Protein AF-A0A4Q2M1G9-F1 (afdb_monomer_lite)

Structure (mmCIF, N/CA/C/O backbone):
data_AF-A0A4Q2M1G9-F1
#
_entry.id   AF-A0A4Q2M1G9-F1
#
loop_
_atom_site.group_PDB
_atom_site.id
_atom_site.type_symbol
_atom_site.label_atom_id
_atom_site.label_alt_id
_atom_site.label_comp_id
_atom_site.label_asym_id
_atom_site.label_entity_id
_atom_site.label_seq_id
_atom_site.pdbx_PDB_ins_code
_atom_site.Cartn_x
_atom_site.Cartn_y
_atom_site.Cartn_z
_atom_site.occupancy
_atom_site.B_iso_or_equiv
_atom_site.auth_seq_id
_atom_site.a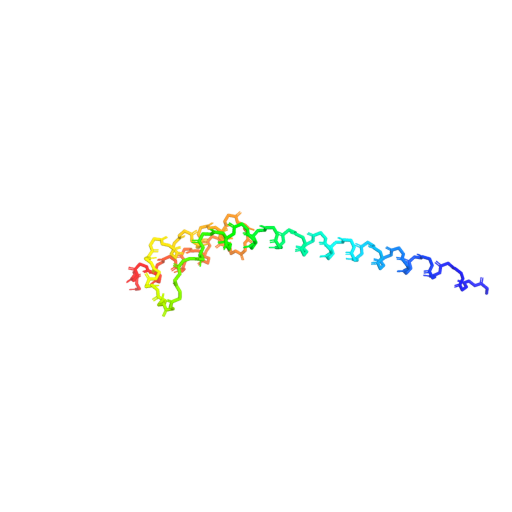uth_comp_id
_atom_site.auth_asym_id
_atom_site.auth_atom_id
_atom_site.pdbx_PDB_model_num
ATOM 1 N N . MET A 1 1 ? 28.230 -1.250 -37.285 1.00 48.00 1 MET A N 1
ATOM 2 C CA . MET A 1 1 ? 27.375 -0.069 -37.533 1.00 48.00 1 MET A CA 1
ATOM 3 C C . MET A 1 1 ? 25.941 -0.355 -37.056 1.00 48.00 1 MET A C 1
ATOM 5 O O . MET A 1 1 ? 25.096 -0.622 -37.885 1.00 48.00 1 MET A O 1
ATOM 9 N N . PHE A 1 2 ? 25.650 -0.356 -35.744 1.00 52.44 2 PHE A N 1
ATOM 10 C CA . PHE A 1 2 ? 24.266 -0.510 -35.216 1.00 52.44 2 PHE A CA 1
ATOM 11 C C . PHE A 1 2 ? 24.012 0.305 -33.927 1.00 52.44 2 PHE A C 1
ATOM 13 O O . PHE A 1 2 ? 23.066 0.057 -33.188 1.00 52.44 2 PHE A O 1
ATOM 20 N N . GLN A 1 3 ? 24.852 1.305 -33.647 1.00 60.34 3 GLN A N 1
ATOM 21 C CA . GLN A 1 3 ? 24.858 2.035 -32.372 1.00 60.34 3 GLN A CA 1
ATOM 22 C C . GLN A 1 3 ? 23.674 3.014 -32.210 1.00 60.34 3 GLN A C 1
ATOM 24 O O . GLN A 1 3 ? 23.383 3.444 -31.100 1.00 60.34 3 GLN A O 1
ATOM 29 N N . GLY A 1 4 ? 22.951 3.325 -33.294 1.00 59.00 4 GLY A N 1
ATOM 30 C CA . GLY A 1 4 ? 21.785 4.219 -33.278 1.00 59.00 4 GLY A CA 1
ATOM 31 C C . GLY A 1 4 ? 20.451 3.558 -32.901 1.00 59.00 4 GLY A C 1
ATOM 32 O O . GLY A 1 4 ? 19.563 4.245 -32.406 1.00 59.00 4 GLY A O 1
ATOM 33 N N . PHE A 1 5 ? 20.295 2.237 -33.075 1.00 57.88 5 PHE A N 1
ATOM 34 C CA . PHE A 1 5 ? 19.012 1.552 -32.831 1.00 57.88 5 PHE A CA 1
ATOM 35 C C . PHE A 1 5 ? 18.756 1.223 -31.352 1.00 57.88 5 PHE A C 1
ATOM 37 O O . PHE A 1 5 ? 17.606 1.124 -30.942 1.00 57.88 5 PHE A O 1
ATOM 44 N N . ALA A 1 6 ? 19.797 1.085 -30.527 1.00 71.81 6 ALA A N 1
ATOM 45 C CA . ALA A 1 6 ? 19.623 0.778 -29.104 1.00 71.81 6 ALA A CA 1
ATOM 46 C C . ALA A 1 6 ? 19.300 2.024 -28.252 1.00 71.81 6 ALA A C 1
ATOM 48 O O . ALA A 1 6 ? 18.569 1.932 -27.269 1.00 71.81 6 ALA A O 1
ATOM 49 N N . GLY A 1 7 ? 19.811 3.202 -28.633 1.00 76.69 7 GLY A N 1
ATOM 50 C CA . GLY A 1 7 ? 19.685 4.424 -27.828 1.00 76.69 7 GLY A CA 1
ATOM 51 C C . GLY A 1 7 ? 18.267 5.000 -27.773 1.00 76.69 7 GLY A C 1
ATOM 52 O O . GLY A 1 7 ? 17.815 5.429 -26.714 1.00 76.69 7 GLY A O 1
ATOM 53 N N . TRP A 1 8 ? 17.532 4.970 -28.888 1.00 84.56 8 TRP A N 1
ATOM 54 C CA . TRP A 1 8 ? 16.174 5.527 -28.940 1.00 84.56 8 TRP A CA 1
ATOM 55 C C . TRP A 1 8 ? 15.162 4.669 -28.170 1.00 84.56 8 TRP A C 1
ATOM 57 O O . TRP A 1 8 ?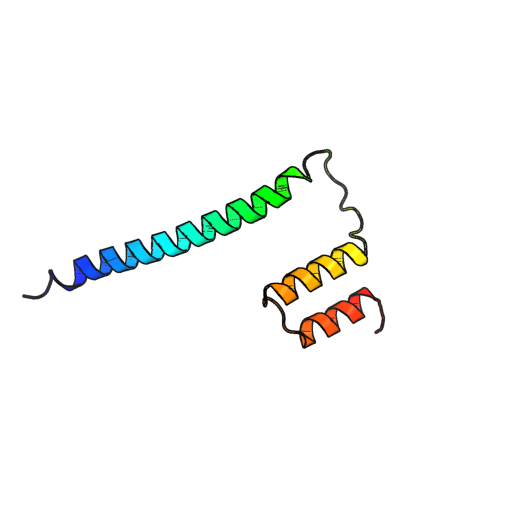 14.293 5.202 -27.485 1.00 84.56 8 TRP A O 1
ATOM 67 N N . HIS A 1 9 ? 15.314 3.343 -28.210 1.00 85.19 9 HIS A N 1
ATOM 68 C CA . HIS A 1 9 ? 14.518 2.431 -27.393 1.00 85.19 9 HIS A CA 1
ATOM 69 C C . HIS A 1 9 ? 14.766 2.638 -25.905 1.00 85.19 9 HIS A C 1
ATOM 71 O O . HIS A 1 9 ? 13.809 2.677 -25.140 1.00 85.19 9 HIS A O 1
ATOM 77 N N . LEU A 1 10 ? 16.023 2.836 -25.499 1.00 86.44 10 LEU A N 1
ATOM 78 C CA . LEU A 1 10 ? 16.358 3.121 -24.107 1.00 86.44 10 LEU A CA 1
ATOM 79 C C . LEU A 1 10 ? 15.671 4.408 -23.618 1.00 86.44 10 LEU A C 1
ATOM 81 O O . LEU A 1 10 ? 15.098 4.415 -22.533 1.00 86.44 10 LEU A O 1
ATOM 85 N N . ILE A 1 11 ? 15.634 5.457 -24.447 1.00 88.62 11 ILE A N 1
ATOM 86 C CA . ILE A 1 11 ? 14.904 6.702 -24.152 1.00 88.62 11 ILE A CA 1
ATOM 87 C C . ILE A 1 11 ? 13.395 6.453 -24.012 1.00 88.62 11 ILE A C 1
ATOM 89 O O . ILE A 1 11 ? 12.788 6.943 -23.061 1.00 88.62 11 ILE A O 1
ATOM 93 N N . ILE A 1 12 ? 12.786 5.677 -24.91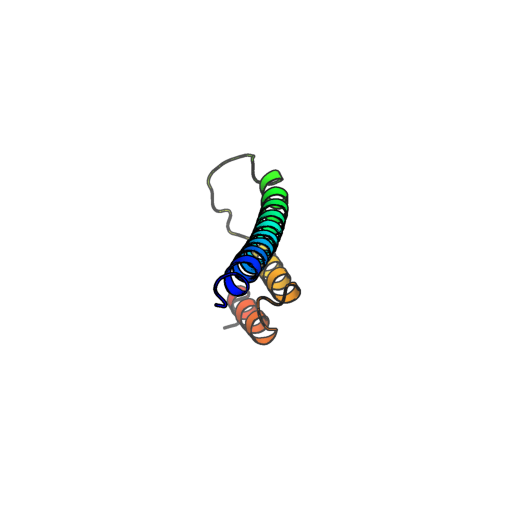6 1.00 89.31 12 ILE A N 1
ATOM 94 C CA . ILE A 1 12 ? 11.348 5.366 -24.849 1.00 89.31 12 ILE A CA 1
ATOM 95 C C . ILE A 1 12 ? 11.020 4.539 -23.606 1.00 89.31 12 ILE A C 1
ATOM 97 O O . ILE A 1 12 ? 10.063 4.852 -22.904 1.00 89.31 12 ILE A O 1
ATOM 101 N N . VAL A 1 13 ? 11.818 3.514 -23.305 1.00 90.31 13 VAL A N 1
ATOM 102 C CA . VAL A 1 13 ? 11.622 2.661 -22.126 1.00 90.31 13 VAL A CA 1
ATOM 103 C C . VAL A 1 13 ? 11.738 3.487 -20.847 1.00 90.31 13 VAL A C 1
ATOM 105 O O . VAL A 1 13 ? 10.877 3.377 -19.979 1.00 90.31 13 VAL A O 1
ATOM 108 N N . ILE A 1 14 ? 12.741 4.365 -20.752 1.00 92.38 14 ILE A N 1
ATOM 109 C CA . ILE A 1 14 ? 12.893 5.282 -19.614 1.00 92.38 14 ILE A CA 1
ATOM 110 C C . ILE A 1 14 ? 11.701 6.239 -19.524 1.00 92.38 14 ILE A C 1
ATOM 112 O O . ILE A 1 14 ? 11.166 6.437 -18.436 1.00 92.38 14 ILE A O 1
ATOM 116 N N . GLY A 1 15 ? 11.245 6.796 -20.648 1.00 93.81 15 GLY A N 1
ATOM 117 C CA . GLY A 1 15 ? 10.089 7.692 -20.688 1.00 93.81 15 GLY A CA 1
ATOM 118 C C . GLY A 1 15 ? 8.803 7.020 -20.203 1.00 93.81 15 GLY A C 1
ATOM 119 O O . GLY A 1 15 ? 8.093 7.580 -19.371 1.00 93.81 15 GLY A O 1
ATOM 120 N N . VAL A 1 16 ? 8.528 5.795 -20.659 1.00 93.69 16 VAL A N 1
ATOM 121 C CA . VAL A 1 16 ? 7.364 5.009 -20.219 1.00 93.69 16 VAL A CA 1
ATOM 122 C C . VAL A 1 16 ? 7.491 4.615 -18.748 1.00 93.69 16 VAL A C 1
ATOM 124 O O . VAL A 1 16 ? 6.515 4.708 -18.008 1.00 93.69 16 VAL A O 1
ATOM 127 N N . LEU A 1 17 ? 8.683 4.227 -18.291 1.00 93.00 17 LEU A N 1
ATOM 128 C CA . LEU A 1 17 ? 8.916 3.879 -16.890 1.00 93.00 17 LEU A CA 1
ATOM 129 C C . LEU A 1 17 ? 8.683 5.091 -15.980 1.00 93.00 17 LEU A C 1
ATOM 131 O O . LEU A 1 17 ? 7.967 4.980 -14.987 1.00 93.00 17 LEU A O 1
ATOM 135 N N . LEU A 1 18 ? 9.204 6.264 -16.352 1.00 94.00 18 LEU A N 1
ATOM 136 C CA . LEU A 1 18 ? 8.951 7.519 -15.643 1.00 94.00 18 LEU A CA 1
ATOM 137 C C . LEU A 1 18 ? 7.475 7.912 -15.674 1.00 94.00 18 LEU A C 1
ATOM 139 O O . LEU A 1 18 ? 6.965 8.398 -14.669 1.00 94.00 18 LEU A O 1
ATOM 143 N N . LEU A 1 19 ? 6.775 7.673 -16.785 1.00 93.62 19 LEU A N 1
ATOM 144 C CA . LEU A 1 19 ? 5.337 7.910 -16.883 1.00 93.62 19 LEU A CA 1
ATOM 145 C C . LEU A 1 19 ? 4.566 7.014 -15.904 1.00 93.62 19 LEU A C 1
ATOM 147 O O . LEU A 1 19 ? 3.722 7.510 -15.165 1.00 93.62 19 LEU A O 1
ATOM 151 N N . ILE A 1 20 ? 4.882 5.718 -15.852 1.00 90.88 20 ILE A N 1
ATOM 152 C CA . ILE A 1 20 ? 4.242 4.763 -14.936 1.00 90.88 20 ILE A CA 1
ATOM 153 C C . ILE A 1 20 ? 4.524 5.143 -13.480 1.00 90.88 20 ILE A C 1
ATOM 155 O O . ILE A 1 20 ? 3.594 5.217 -12.677 1.00 90.88 20 ILE A O 1
ATOM 159 N N . VAL A 1 21 ? 5.785 5.431 -13.140 1.00 92.75 21 VAL A N 1
ATOM 160 C CA . VAL A 1 21 ? 6.178 5.861 -11.787 1.00 92.75 21 VAL A CA 1
ATOM 161 C C . VAL A 1 21 ? 5.510 7.185 -11.424 1.00 92.75 21 VAL A C 1
ATOM 163 O O . VAL A 1 21 ? 5.010 7.330 -10.313 1.00 92.75 21 VAL A O 1
ATOM 166 N N . GLY A 1 22 ? 5.442 8.129 -12.363 1.00 93.44 22 GLY A N 1
ATOM 167 C CA . GLY A 1 22 ? 4.772 9.412 -12.187 1.00 93.44 22 GLY A CA 1
ATOM 168 C C . GLY A 1 22 ? 3.278 9.246 -11.931 1.00 93.44 22 GLY A C 1
ATOM 169 O O . GLY A 1 22 ? 2.761 9.810 -10.973 1.00 93.44 22 GLY A O 1
ATOM 170 N N . ILE A 1 23 ? 2.591 8.418 -12.721 1.00 92.31 23 ILE A N 1
ATOM 171 C CA . ILE A 1 23 ? 1.169 8.109 -12.527 1.00 92.31 23 ILE A CA 1
ATOM 172 C C . ILE A 1 23 ? 0.951 7.428 -11.172 1.00 92.31 23 ILE A C 1
ATOM 174 O O . ILE A 1 23 ? 0.070 7.843 -10.424 1.00 92.31 23 ILE A O 1
ATOM 178 N N . ALA A 1 24 ? 1.771 6.438 -10.813 1.00 88.94 24 ALA A N 1
ATOM 179 C CA . ALA A 1 24 ? 1.685 5.777 -9.513 1.00 88.94 24 ALA A CA 1
ATOM 180 C C . ALA A 1 24 ? 1.898 6.769 -8.357 1.00 88.94 24 ALA A C 1
ATOM 182 O O . ALA A 1 24 ? 1.111 6.789 -7.411 1.00 88.94 24 ALA A O 1
ATOM 183 N N . ALA A 1 25 ? 2.902 7.644 -8.457 1.00 88.75 25 ALA A N 1
ATOM 184 C CA . ALA A 1 25 ? 3.166 8.689 -7.474 1.00 88.75 25 ALA A CA 1
ATOM 185 C C . ALA A 1 25 ? 2.005 9.689 -7.373 1.00 88.75 25 ALA A C 1
ATOM 187 O O . ALA A 1 25 ? 1.627 10.060 -6.266 1.00 88.75 25 ALA A O 1
ATOM 188 N N . ILE A 1 26 ? 1.395 10.077 -8.498 1.00 89.31 26 ILE A N 1
ATOM 189 C CA . ILE A 1 26 ? 0.210 10.947 -8.529 1.00 89.31 26 ILE A CA 1
ATOM 190 C C . ILE A 1 26 ? -0.975 10.259 -7.850 1.00 89.31 26 ILE A C 1
ATOM 192 O O . ILE A 1 26 ? -1.632 10.875 -7.017 1.00 89.31 26 ILE A O 1
ATOM 196 N N . ILE A 1 27 ? -1.235 8.985 -8.155 1.00 88.75 27 ILE A N 1
ATOM 197 C CA . ILE A 1 27 ? -2.319 8.216 -7.529 1.00 88.75 27 ILE A CA 1
ATOM 198 C C . ILE A 1 27 ? -2.098 8.142 -6.014 1.00 88.75 27 ILE A C 1
ATOM 200 O O . ILE A 1 27 ? -3.007 8.462 -5.247 1.00 88.75 27 ILE A O 1
ATOM 204 N N . ILE A 1 28 ? -0.886 7.790 -5.572 1.00 86.81 28 ILE A N 1
ATOM 205 C CA . ILE A 1 28 ? -0.526 7.747 -4.147 1.00 86.81 28 ILE A CA 1
ATOM 206 C C . ILE A 1 28 ? -0.700 9.129 -3.513 1.00 86.81 28 ILE A C 1
ATOM 208 O O . ILE A 1 28 ? -1.310 9.242 -2.450 1.00 86.81 28 ILE A O 1
ATOM 212 N N . TYR A 1 29 ? -0.219 10.188 -4.164 1.00 86.81 29 TYR A N 1
ATOM 213 C CA . TYR A 1 29 ? -0.343 11.563 -3.687 1.00 86.81 29 TYR A CA 1
ATOM 214 C C . TYR A 1 29 ? -1.809 11.990 -3.544 1.00 86.81 29 TYR A C 1
ATOM 216 O O . TYR A 1 29 ? -2.182 12.558 -2.525 1.00 86.81 29 TYR A O 1
ATOM 224 N N . VAL A 1 30 ? -2.675 11.672 -4.509 1.00 82.38 30 VAL A N 1
ATOM 225 C CA . VAL A 1 30 ? -4.109 12.006 -4.457 1.00 82.38 30 VAL A CA 1
ATOM 226 C C . VAL A 1 30 ? -4.827 11.218 -3.358 1.00 82.38 30 VAL A C 1
ATOM 228 O O . VAL A 1 30 ? -5.605 11.795 -2.593 1.00 82.38 30 VAL A O 1
ATOM 231 N N . VAL A 1 31 ? -4.544 9.919 -3.224 1.00 80.31 31 VAL A N 1
ATOM 232 C CA . VAL A 1 31 ? -5.146 9.063 -2.187 1.00 80.31 31 VAL A CA 1
ATOM 233 C C . VAL A 1 31 ? -4.701 9.490 -0.787 1.00 80.31 31 VAL A C 1
ATOM 235 O O . VAL A 1 31 ? -5.528 9.587 0.117 1.00 80.31 31 VAL A O 1
ATOM 238 N N . THR A 1 32 ? -3.413 9.785 -0.597 1.00 73.56 32 THR A N 1
ATOM 239 C CA . THR A 1 32 ? -2.876 10.246 0.695 1.00 73.56 32 THR A CA 1
ATOM 240 C C . THR A 1 32 ? -3.341 11.661 1.032 1.00 73.56 32 THR A C 1
ATOM 242 O O . THR A 1 32 ? -3.744 11.917 2.166 1.00 73.56 32 THR A O 1
ATOM 245 N N . ARG A 1 33 ? -3.407 12.565 0.047 1.00 63.47 33 ARG A N 1
ATOM 246 C CA . ARG A 1 33 ? -3.946 13.921 0.224 1.00 63.47 33 ARG A CA 1
ATOM 247 C C . ARG A 1 33 ? -5.424 13.918 0.604 1.00 63.47 33 ARG A C 1
ATOM 249 O O . ARG A 1 33 ? -5.830 14.746 1.410 1.00 63.47 33 ARG A O 1
ATOM 256 N N . SER A 1 34 ? -6.210 12.976 0.085 1.00 52.88 34 SER A N 1
ATOM 257 C CA . SER A 1 34 ? -7.630 12.837 0.446 1.00 52.88 34 SER A CA 1
ATOM 258 C C . SER A 1 34 ? -7.832 12.346 1.885 1.00 52.88 34 SER A C 1
ATOM 260 O O . SER A 1 34 ? -8.871 12.610 2.475 1.00 52.88 34 SER A O 1
ATOM 262 N N . ARG A 1 35 ? -6.831 11.675 2.472 1.00 54.81 35 ARG A N 1
ATOM 263 C CA . ARG A 1 35 ? -6.829 11.284 3.892 1.00 54.81 35 ARG A CA 1
ATOM 264 C C . ARG A 1 35 ? -6.335 12.414 4.804 1.00 54.81 35 ARG A C 1
ATOM 266 O O . ARG A 1 35 ? -6.828 12.570 5.911 1.00 54.81 35 ARG A O 1
ATOM 273 N N . ALA A 1 36 ? -5.418 13.251 4.316 1.00 51.41 36 ALA A N 1
ATOM 274 C CA . ALA A 1 36 ? -4.784 14.315 5.100 1.00 51.41 36 ALA A CA 1
ATOM 275 C C . ALA A 1 36 ? -5.681 15.533 5.414 1.00 51.41 36 ALA A C 1
ATOM 277 O O . ALA A 1 36 ? -5.300 16.368 6.234 1.00 51.41 36 ALA A O 1
ATOM 278 N N . VAL A 1 37 ? -6.848 15.664 4.770 1.00 51.47 37 VAL A N 1
ATOM 279 C CA . VAL A 1 37 ? -7.776 16.794 4.996 1.00 51.47 37 VAL A CA 1
ATOM 280 C C . VAL A 1 37 ? -8.740 16.536 6.168 1.00 51.47 37 VAL A C 1
ATOM 282 O O . VAL A 1 37 ? -9.413 17.460 6.612 1.00 51.47 37 VAL A O 1
ATOM 285 N N . THR A 1 38 ? -8.757 15.329 6.745 1.00 52.59 38 THR A N 1
ATOM 286 C CA . THR A 1 38 ? -9.565 15.019 7.943 1.00 52.59 38 THR A CA 1
ATOM 287 C C . THR A 1 38 ? -8.751 15.011 9.249 1.00 52.59 38 THR A C 1
ATOM 289 O O . THR A 1 38 ? -9.339 15.124 10.316 1.00 52.59 38 THR A O 1
ATOM 292 N N . ASP A 1 39 ? -7.414 14.994 9.190 1.00 48.31 39 ASP A N 1
ATOM 293 C CA . ASP A 1 39 ? -6.534 14.785 10.362 1.00 48.31 39 ASP A CA 1
ATOM 294 C C . ASP A 1 39 ? -5.750 16.032 10.831 1.00 48.31 39 ASP A C 1
ATOM 296 O O . ASP A 1 39 ? -4.732 15.920 11.512 1.00 48.31 39 ASP A O 1
ATOM 300 N N . GLN A 1 40 ? -6.181 17.250 10.483 1.00 46.88 40 GLN A N 1
ATOM 301 C CA . GLN A 1 40 ? -5.445 18.485 10.825 1.00 46.88 40 GLN A CA 1
ATOM 302 C C . GLN A 1 40 ? -6.118 19.405 11.850 1.00 46.88 40 GLN A C 1
ATOM 304 O O . GLN A 1 40 ? -5.933 20.620 11.831 1.00 46.88 40 GLN A O 1
ATOM 309 N N . THR A 1 41 ? -6.792 18.824 12.839 1.00 48.81 41 THR A N 1
ATOM 310 C CA . THR A 1 41 ? -6.994 19.499 14.128 1.00 48.81 41 THR A CA 1
ATOM 311 C C . THR A 1 41 ? -6.538 18.596 15.271 1.00 48.81 41 THR A C 1
ATOM 313 O O . THR A 1 41 ? -7.303 17.759 15.733 1.00 48.81 41 THR A O 1
ATOM 316 N N . THR A 1 42 ? -5.324 18.871 15.776 1.00 46.28 42 THR A N 1
ATOM 317 C CA . THR A 1 42 ? -4.784 18.494 17.108 1.00 46.28 42 THR A CA 1
ATOM 318 C C . THR A 1 42 ? -3.890 17.234 17.177 1.00 46.28 42 THR A C 1
ATOM 320 O O . THR A 1 42 ? -4.363 16.110 17.284 1.00 46.28 42 THR A O 1
ATOM 323 N N . SER A 1 43 ? -2.564 17.434 17.207 1.00 49.03 43 SER A N 1
ATOM 324 C CA . SER A 1 43 ? -1.552 16.489 17.744 1.00 49.03 43 SER A CA 1
ATOM 325 C C . SER A 1 43 ? -1.783 16.169 19.236 1.00 49.03 43 SER A C 1
ATOM 327 O O . SER A 1 43 ? -2.420 16.973 19.911 1.00 49.03 43 SER A O 1
ATOM 329 N N . PRO A 1 44 ? -1.085 15.203 19.873 1.00 48.41 44 PRO A N 1
ATOM 330 C CA . PRO A 1 44 ? -0.605 13.888 19.461 1.00 48.41 44 PRO A CA 1
ATOM 331 C C . PRO A 1 44 ? -1.055 12.858 20.521 1.00 48.41 44 PRO A C 1
ATOM 333 O O . PRO A 1 44 ? -0.376 12.620 21.520 1.00 48.41 44 PRO A O 1
ATOM 336 N N . GLN A 1 45 ? -2.208 12.235 20.331 1.00 41.53 45 GLN A N 1
ATOM 337 C CA . GLN A 1 45 ? -2.564 11.028 21.065 1.00 41.53 45 GLN A CA 1
ATOM 338 C C . GLN A 1 45 ? -2.934 10.012 20.008 1.00 41.53 45 GLN A C 1
ATOM 340 O O . GLN A 1 45 ? -3.868 10.231 19.242 1.00 41.53 45 GLN A O 1
ATOM 345 N N . ALA A 1 46 ? -2.171 8.922 19.935 1.00 50.09 46 ALA A N 1
ATOM 346 C CA . ALA A 1 46 ? -2.636 7.708 19.298 1.00 50.09 46 ALA A CA 1
ATOM 347 C C . ALA A 1 46 ? -3.937 7.326 20.012 1.00 50.09 46 ALA A C 1
ATOM 349 O O . ALA A 1 46 ? -3.912 6.668 21.053 1.00 50.09 46 ALA A O 1
ATOM 350 N N . MET A 1 47 ? -5.069 7.834 19.513 1.00 50.59 47 MET A N 1
ATOM 351 C CA . MET A 1 47 ? -6.377 7.364 19.927 1.00 50.59 47 MET A CA 1
ATOM 352 C C . MET A 1 47 ? -6.314 5.848 19.768 1.00 50.59 47 MET A C 1
ATOM 354 O O . MET A 1 47 ? -5.789 5.381 18.748 1.00 50.59 47 MET A O 1
ATOM 358 N N . PRO A 1 48 ? -6.759 5.068 20.764 1.00 52.16 48 PRO A N 1
ATOM 359 C CA . PRO A 1 48 ? -6.847 3.633 20.591 1.00 52.16 48 PRO A CA 1
ATOM 360 C C . PRO A 1 48 ? -7.740 3.431 19.374 1.00 52.16 48 PRO A C 1
ATOM 362 O O . PRO A 1 48 ? -8.934 3.721 19.436 1.00 52.16 48 PRO A O 1
ATOM 365 N N . GLN A 1 49 ? -7.143 3.059 18.236 1.00 60.75 49 GLN A N 1
ATOM 366 C CA . GLN A 1 49 ? -7.899 2.791 17.025 1.00 60.75 49 GLN A CA 1
ATOM 367 C C . GLN A 1 49 ? -8.951 1.773 17.434 1.00 60.75 49 GLN A C 1
ATOM 369 O O . GLN A 1 49 ? -8.605 0.680 17.892 1.00 60.75 49 GLN A O 1
ATOM 374 N N . SER A 1 50 ? -10.221 2.175 17.367 1.00 76.19 50 SER A N 1
ATOM 375 C CA . SER A 1 50 ? -11.318 1.299 17.744 1.00 76.19 50 SER A CA 1
ATOM 376 C C . SER A 1 50 ? -11.187 0.001 16.954 1.00 76.19 50 SER A C 1
ATOM 378 O O . SER A 1 50 ? -10.701 -0.006 15.818 1.00 76.19 50 SER A O 1
ATOM 380 N N . ILE A 1 51 ? -11.608 -1.110 17.554 1.00 81.31 51 ILE A N 1
ATOM 381 C CA . ILE A 1 51 ? -11.618 -2.415 16.884 1.00 81.31 51 ILE A CA 1
ATOM 382 C C . ILE A 1 51 ? -12.293 -2.300 15.506 1.00 81.31 51 ILE A C 1
ATOM 384 O O . ILE A 1 51 ? -11.781 -2.822 14.521 1.00 81.31 51 ILE A O 1
ATOM 388 N N . GLU A 1 52 ? -13.367 -1.513 15.413 1.00 80.31 52 GLU A N 1
ATOM 389 C CA . GLU A 1 52 ? -14.057 -1.188 14.162 1.00 80.31 52 GLU A CA 1
ATOM 390 C C . GLU A 1 52 ? -13.160 -0.490 13.132 1.00 80.31 52 GLU A C 1
ATOM 392 O O . GLU A 1 52 ? -13.145 -0.893 11.971 1.00 80.31 52 GLU A O 1
ATOM 397 N N . SER A 1 53 ? -12.368 0.508 13.542 1.00 80.12 53 SER A N 1
ATOM 398 C CA . SER A 1 53 ? -11.434 1.206 12.645 1.00 80.12 53 SER A CA 1
ATOM 399 C C . SER A 1 53 ? -10.375 0.257 12.080 1.00 80.12 53 SER A C 1
ATOM 401 O O . SER A 1 53 ? -10.088 0.290 10.883 1.00 80.12 53 SER A O 1
ATOM 403 N N . ARG A 1 54 ? -9.838 -0.644 12.914 1.00 82.56 54 ARG A N 1
ATOM 404 C CA . ARG A 1 54 ? -8.883 -1.672 12.464 1.00 82.56 54 ARG A CA 1
ATOM 405 C C . ARG A 1 54 ? -9.516 -2.691 11.516 1.00 82.56 54 ARG A C 1
ATOM 407 O O . ARG A 1 54 ? -8.884 -3.088 10.540 1.00 82.56 54 ARG A O 1
ATOM 414 N N . LEU A 1 55 ? -10.757 -3.103 11.774 1.00 87.88 55 LEU A N 1
ATOM 415 C CA . LEU A 1 55 ? -11.489 -4.016 10.890 1.00 87.88 55 LEU A CA 1
ATOM 416 C C . LEU A 1 55 ? -11.825 -3.363 9.542 1.00 87.88 55 LEU A C 1
ATOM 418 O O . LEU A 1 55 ? -11.689 -4.008 8.504 1.00 87.88 55 LEU A O 1
ATOM 422 N N . ALA A 1 56 ? -12.200 -2.083 9.539 1.00 86.56 56 ALA A N 1
ATOM 423 C CA . ALA A 1 56 ? -12.444 -1.325 8.314 1.00 86.56 56 ALA A CA 1
ATOM 424 C C . ALA A 1 56 ? -11.165 -1.167 7.474 1.00 86.56 56 ALA A C 1
ATOM 426 O O . ALA A 1 56 ? -11.198 -1.287 6.245 1.00 86.56 56 ALA A O 1
ATOM 427 N N . GLU A 1 57 ? -10.017 -0.950 8.122 1.00 84.12 57 GLU A N 1
ATOM 428 C CA . GLU A 1 57 ? -8.724 -0.921 7.440 1.00 84.12 57 GLU A CA 1
ATOM 429 C C . GLU A 1 57 ? -8.400 -2.277 6.794 1.00 84.12 57 GLU A C 1
ATOM 431 O O . GLU A 1 57 ? -8.068 -2.322 5.606 1.00 84.12 57 GLU A O 1
ATOM 436 N N . LEU A 1 58 ? -8.596 -3.377 7.521 1.00 88.81 58 LEU A N 1
ATOM 437 C CA . LEU A 1 58 ? -8.462 -4.742 7.006 1.00 88.81 58 LEU A CA 1
ATOM 438 C C . LEU A 1 58 ? -9.359 -5.024 5.794 1.00 88.81 58 LEU A C 1
ATOM 440 O O . LEU A 1 58 ? -8.878 -5.531 4.780 1.00 88.81 58 LEU A O 1
ATOM 444 N N . GLU A 1 59 ? -10.639 -4.649 5.855 1.00 87.75 59 GLU A N 1
ATOM 445 C CA . GLU A 1 59 ? -11.575 -4.818 4.734 1.00 87.75 59 GLU A CA 1
ATOM 446 C C . GLU A 1 59 ? -11.128 -4.007 3.512 1.00 87.75 59 GLU A C 1
ATOM 448 O O . GLU A 1 59 ? -11.190 -4.473 2.371 1.00 87.75 59 GLU A O 1
ATOM 453 N N . SER A 1 60 ? -10.596 -2.802 3.738 1.00 86.50 60 SER A N 1
ATOM 454 C CA . SER A 1 60 ? -10.060 -1.974 2.659 1.00 86.50 60 SER A CA 1
ATOM 455 C C . SER A 1 60 ? -8.827 -2.605 2.002 1.00 86.50 60 SER A C 1
ATOM 457 O O . SER A 1 60 ? -8.624 -2.452 0.797 1.00 86.50 60 SER A O 1
ATOM 459 N N . LEU A 1 61 ? -7.976 -3.297 2.767 1.00 87.25 61 LEU A N 1
ATOM 460 C CA . LEU A 1 61 ? -6.802 -4.001 2.241 1.00 87.25 61 LEU A CA 1
ATOM 461 C C . LEU A 1 61 ? -7.219 -5.229 1.427 1.00 87.25 61 LEU A C 1
ATOM 463 O O . LEU A 1 61 ? -6.682 -5.438 0.338 1.00 87.25 61 LEU A O 1
ATOM 467 N N . ARG A 1 62 ? -8.222 -5.974 1.907 1.00 88.81 62 ARG A N 1
ATOM 468 C CA . ARG A 1 62 ? -8.830 -7.107 1.196 1.00 88.81 62 ARG A CA 1
ATOM 469 C C . ARG A 1 62 ? -9.468 -6.668 -0.120 1.00 88.81 62 ARG A C 1
ATOM 471 O O . ARG A 1 62 ? -9.165 -7.226 -1.166 1.00 88.81 62 ARG A O 1
ATOM 478 N N . THR A 1 63 ? -10.282 -5.612 -0.091 1.00 87.62 63 THR A N 1
ATOM 479 C CA . THR A 1 63 ? -10.970 -5.074 -1.281 1.00 87.62 63 THR A CA 1
ATOM 480 C C . THR A 1 63 ? -9.983 -4.604 -2.353 1.00 87.62 63 THR A C 1
ATOM 482 O O . THR A 1 63 ? -10.250 -4.706 -3.546 1.00 87.62 63 THR A O 1
ATOM 485 N N . ARG A 1 64 ? -8.811 -4.108 -1.937 1.00 83.75 64 ARG A N 1
ATOM 486 C CA . ARG A 1 64 ? -7.720 -3.708 -2.839 1.00 83.75 64 ARG A CA 1
ATOM 487 C C . ARG A 1 64 ? -6.856 -4.882 -3.319 1.00 83.75 64 ARG A C 1
ATOM 489 O O . ARG A 1 64 ? -5.940 -4.654 -4.101 1.00 83.75 64 ARG A O 1
ATOM 496 N N . GLY A 1 65 ? -7.114 -6.102 -2.845 1.00 88.75 65 GLY A N 1
ATOM 497 C CA . GLY A 1 65 ? -6.344 -7.301 -3.180 1.00 88.75 65 GLY A CA 1
ATOM 498 C C . GLY A 1 65 ? -4.936 -7.334 -2.578 1.00 88.75 65 GLY A C 1
ATOM 499 O O . GLY A 1 65 ? -4.088 -8.073 -3.067 1.00 88.75 65 GLY A O 1
ATOM 500 N N . VAL A 1 66 ? -4.661 -6.527 -1.545 1.00 91.88 66 VAL A N 1
ATOM 501 C CA . VAL A 1 66 ? -3.345 -6.474 -0.874 1.00 91.88 66 VAL A CA 1
ATOM 502 C C . VAL A 1 66 ? -3.145 -7.679 0.048 1.00 91.88 66 VAL A C 1
ATOM 504 O O . VAL A 1 66 ? -2.020 -8.128 0.247 1.00 91.88 66 VAL A O 1
ATOM 507 N N . ILE A 1 67 ? -4.239 -8.205 0.601 1.00 87.19 67 ILE A N 1
ATOM 508 C CA . ILE A 1 67 ? -4.262 -9.394 1.457 1.00 87.19 67 ILE A CA 1
ATOM 509 C C . ILE A 1 67 ? -5.272 -10.405 0.910 1.00 87.19 67 ILE A C 1
ATOM 511 O O . ILE A 1 67 ? -6.283 -10.013 0.323 1.00 87.19 67 ILE A O 1
ATOM 515 N N . SER A 1 68 ? -5.003 -11.696 1.103 1.00 88.88 68 SER A N 1
ATOM 516 C CA . SER A 1 68 ? -5.936 -12.768 0.746 1.00 88.88 68 SER A CA 1
ATOM 517 C C . SER A 1 68 ? -7.051 -12.916 1.786 1.00 88.88 68 SER A C 1
ATOM 519 O O . SER A 1 68 ? -6.917 -12.477 2.932 1.00 88.88 68 SER A O 1
ATOM 521 N N . ASP A 1 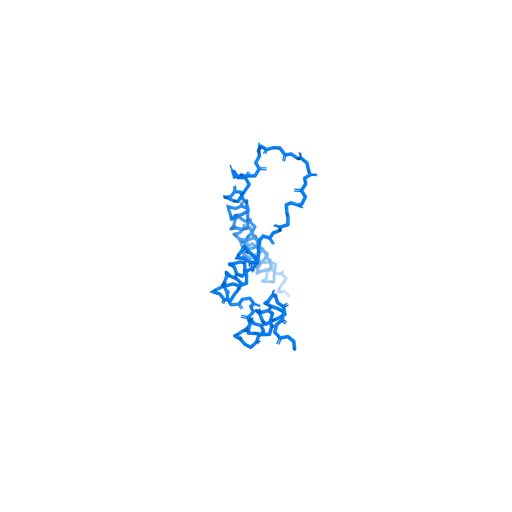69 ? -8.146 -13.576 1.401 1.00 88.06 69 ASP A N 1
ATOM 522 C CA . ASP A 1 69 ? -9.270 -13.870 2.298 1.00 88.06 69 ASP A CA 1
ATOM 523 C C . ASP A 1 69 ? -8.841 -14.654 3.551 1.00 88.06 69 ASP A C 1
ATOM 525 O O . ASP A 1 69 ? -9.306 -14.364 4.656 1.00 88.06 69 ASP A O 1
ATOM 529 N N . ASP A 1 70 ? -7.903 -15.596 3.404 1.00 88.81 70 ASP A N 1
ATOM 530 C CA . ASP A 1 70 ? -7.349 -16.368 4.523 1.00 88.81 70 ASP A CA 1
ATOM 531 C C . ASP A 1 70 ? -6.591 -15.487 5.527 1.00 88.81 70 ASP A C 1
ATOM 533 O O . ASP A 1 70 ? -6.697 -15.674 6.742 1.00 88.81 70 ASP A O 1
ATOM 537 N N . GLU A 1 71 ? -5.824 -14.514 5.029 1.00 88.94 71 GLU A N 1
ATOM 538 C CA . GLU A 1 71 ? -5.047 -13.586 5.856 1.00 88.94 71 GLU A CA 1
ATOM 539 C C . GLU A 1 71 ? -5.965 -12.613 6.607 1.00 88.94 71 GLU A C 1
ATOM 541 O O . GLU A 1 71 ? -5.790 -12.373 7.806 1.00 88.94 71 GLU A O 1
ATOM 546 N N . TYR A 1 72 ? -7.002 -12.120 5.923 1.00 91.81 72 TYR A N 1
ATOM 547 C CA . TYR A 1 72 ? -8.055 -11.308 6.528 1.00 91.81 72 TYR A CA 1
ATOM 548 C C . TYR A 1 72 ? -8.761 -12.061 7.664 1.00 91.81 72 TYR A C 1
ATOM 550 O O . TYR A 1 72 ? -8.899 -11.534 8.772 1.00 91.81 72 TYR A O 1
ATOM 558 N N . ALA A 1 73 ? -9.164 -13.314 7.424 1.00 90.75 73 ALA A N 1
ATOM 559 C CA . ALA A 1 73 ? -9.855 -14.127 8.421 1.00 90.75 73 ALA A CA 1
ATOM 560 C C . ALA A 1 73 ? -8.990 -14.372 9.668 1.00 90.75 73 ALA A C 1
ATOM 562 O O . ALA A 1 73 ? -9.500 -14.301 10.790 1.00 90.75 73 ALA A O 1
ATOM 563 N N . ARG A 1 74 ? -7.681 -14.605 9.491 1.00 91.19 74 ARG A N 1
ATOM 564 C CA . ARG A 1 74 ? -6.728 -14.726 10.607 1.00 91.19 74 ARG A CA 1
ATOM 565 C C . ARG A 1 74 ? -6.634 -13.437 11.419 1.00 91.19 74 ARG A C 1
ATOM 567 O O . ARG A 1 74 ? -6.830 -13.474 12.632 1.00 91.19 74 ARG A O 1
ATOM 574 N N . GLN A 1 75 ? -6.377 -12.299 10.773 1.00 87.62 75 GLN A N 1
ATOM 575 C CA . GLN A 1 75 ? -6.203 -11.026 11.485 1.00 87.62 75 GLN A CA 1
ATOM 576 C C . GLN A 1 75 ? -7.489 -10.556 12.173 1.00 87.62 75 GLN A C 1
ATOM 578 O O . GLN A 1 75 ? -7.428 -10.040 13.289 1.00 87.62 75 GLN A O 1
ATOM 583 N N . ARG A 1 76 ? -8.662 -10.808 11.576 1.00 91.12 76 ARG A N 1
ATOM 584 C CA . ARG A 1 76 ? -9.960 -10.523 12.202 1.00 91.12 76 ARG A CA 1
ATOM 585 C C . ARG A 1 76 ? -10.128 -11.253 13.537 1.00 91.12 76 ARG A C 1
ATOM 587 O O . ARG A 1 76 ? -10.561 -10.629 14.500 1.00 91.12 76 ARG A O 1
ATOM 594 N N . ARG A 1 77 ? -9.769 -12.541 13.612 1.00 90.69 77 ARG A N 1
ATOM 595 C CA . ARG A 1 77 ? -9.852 -13.335 14.857 1.00 90.69 77 ARG A CA 1
ATOM 596 C C . ARG A 1 77 ? -8.900 -12.819 15.930 1.00 90.69 77 ARG A C 1
ATOM 598 O O . ARG A 1 77 ? -9.299 -12.687 17.081 1.00 90.69 77 ARG A O 1
ATOM 605 N N . VAL A 1 78 ? -7.675 -12.459 15.537 1.00 88.12 78 VAL A N 1
ATOM 606 C CA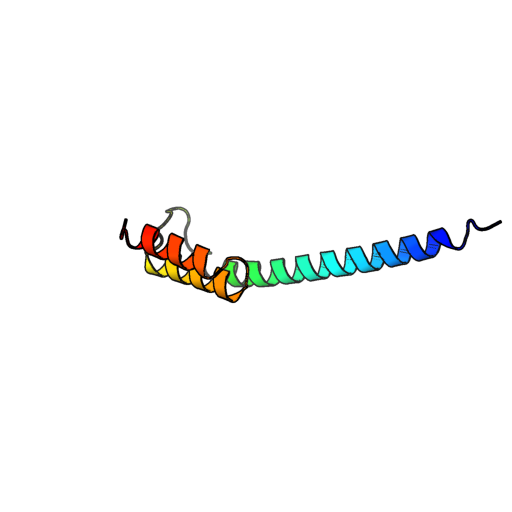 . VAL A 1 78 ? -6.682 -11.856 16.444 1.00 88.12 78 VAL A CA 1
ATOM 607 C C . VAL A 1 78 ? -7.205 -10.544 17.031 1.00 88.12 78 VAL A C 1
ATOM 609 O O . VAL A 1 78 ? -7.069 -10.305 18.226 1.00 88.12 78 VAL A O 1
ATOM 612 N N . ILE A 1 79 ? -7.838 -9.709 16.205 1.00 85.44 79 ILE A N 1
ATOM 613 C CA . ILE A 1 79 ? -8.410 -8.428 16.635 1.00 85.44 79 ILE A CA 1
ATOM 614 C C . ILE A 1 79 ? -9.638 -8.617 17.537 1.00 85.44 79 ILE A C 1
ATOM 616 O O . ILE A 1 79 ? -9.809 -7.847 18.479 1.00 85.44 79 ILE A O 1
ATOM 620 N N . LEU A 1 80 ? -10.473 -9.627 17.273 1.00 87.62 80 LEU A N 1
ATOM 621 C CA . LEU A 1 80 ? -11.614 -9.984 18.127 1.00 87.62 80 LEU A CA 1
ATOM 622 C C . LEU A 1 80 ? -11.205 -10.715 19.417 1.00 87.62 80 LEU A C 1
ATOM 624 O O . LEU A 1 80 ? -12.031 -10.849 20.315 1.00 87.62 80 LEU A O 1
ATOM 628 N N . GLY A 1 81 ? -9.955 -11.174 19.522 1.00 83.62 81 GLY A N 1
ATOM 629 C CA . GLY A 1 81 ? -9.475 -11.950 20.665 1.00 83.62 81 GLY A CA 1
ATOM 630 C C . GLY A 1 81 ? -10.003 -13.389 20.713 1.00 83.62 81 GLY A C 1
ATOM 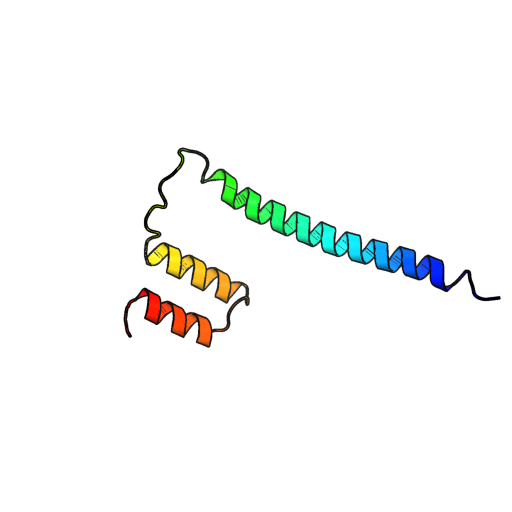631 O O . GLY A 1 81 ? -9.967 -13.999 21.775 1.00 83.62 81 GLY A O 1
ATOM 632 N N . GLU A 1 82 ? -10.474 -13.941 19.590 1.00 73.81 82 GLU A N 1
ATOM 633 C CA . GLU A 1 82 ? -10.990 -15.322 19.466 1.00 73.81 82 GLU A CA 1
ATOM 634 C C . GLU A 1 82 ? -9.862 -16.368 19.318 1.00 73.81 82 GLU A C 1
ATOM 636 O O . GLU A 1 82 ? -9.933 -17.248 18.459 1.00 73.81 82 GLU A O 1
ATOM 641 N N . ILE A 1 83 ? -8.782 -16.239 20.097 1.00 53.62 83 ILE A N 1
ATOM 642 C CA . ILE A 1 83 ? -7.611 -17.135 20.026 1.00 53.62 83 ILE A CA 1
ATOM 643 C C . ILE A 1 83 ? -7.943 -18.531 20.559 1.00 53.62 83 ILE A C 1
ATOM 645 O O . ILE A 1 83 ? -8.519 -18.610 21.667 1.00 53.62 83 ILE A O 1
#

Radius of gyration: 21.54 Å; chains: 1; bounding box: 41×37×59 Å

pLDDT: mean 77.39, std 16.42, range [41.53, 94.0]

InterPro domains:
  IPR017560 Cytochrome c-type biogenesis protein CcmI [TIGR03142] (13-77)
  IPR018649 SHOCT domain [PF09851] (54-80)

Organism: NCBI:txid592376

Foldseek 3Di:
DCVPPVVVVVVVVVVVVCVVVVVVVVVVVVVVVVVVVVPPDDDDDPDVCPLVNVLVVLVVCVVVVVDDPVRSVVVNCVSVVVD

Sequence (83 aa):
MFQGFAGWHLIIVIGVLLLIVGIAAIIIYVVTRSRAVTDQTTSPQAMPQSIESRLAELESLRTRGVISDDEYARQRRVILGEI

Secondary structure (DSSP, 8-state):
--HHHHHHHHHHHHHHHHHHHHHHHHHHHHHHHHHHTSS-S---------HHHHHHHHHHHHHTTSS-HHHHHHHHHHHHT--